Protein AF-A0A7G8IT21-F1 (afdb_monomer_lite)

pLDDT: mean 77.89, std 14.81, range [49.31, 96.19]

Foldseek 3Di:
DQPDDLVRVLVVCVVVVVPVCSDPVNPPPQDPVNVVVVCVVVVWDWDWDFDDDPNHRRDIDIDTD

Radius of gyration: 15.01 Å; chains: 1; bounding box: 33×18×35 Å

Structure (mmCIF, N/CA/C/O backbone):
data_AF-A0A7G8IT21-F1
#
_entry.id   AF-A0A7G8IT21-F1
#
loop_
_atom_site.group_PDB
_atom_site.id
_atom_site.type_symbol
_atom_site.label_atom_id
_atom_site.label_alt_id
_atom_site.label_comp_id
_atom_site.label_asym_id
_atom_site.label_entity_id
_atom_site.label_seq_id
_atom_site.pdbx_PDB_ins_code
_atom_site.Cartn_x
_atom_site.Cartn_y
_atom_site.Cartn_z
_atom_site.occupancy
_atom_site.B_iso_or_equiv
_atom_site.auth_seq_id
_atom_site.auth_comp_id
_atom_site.auth_asym_id
_atom_site.auth_atom_id
_atom_site.pdbx_PDB_model_num
ATOM 1 N N . MET A 1 1 ? -9.949 -9.783 2.909 1.00 50.41 1 MET A N 1
ATOM 2 C CA . MET A 1 1 ? -10.899 -8.887 3.611 1.00 50.41 1 MET A CA 1
ATOM 3 C C . MET A 1 1 ? -10.489 -7.429 3.394 1.00 50.41 1 MET A C 1
ATOM 5 O O . MET A 1 1 ? -10.004 -6.793 4.315 1.00 50.41 1 MET A O 1
ATOM 9 N N . HIS A 1 2 ? -10.632 -6.907 2.168 1.00 49.31 2 HIS A N 1
ATOM 10 C CA . HIS A 1 2 ? -10.189 -5.544 1.811 1.00 49.31 2 HIS A CA 1
ATOM 11 C C . HIS A 1 2 ? -11.323 -4.503 1.763 1.00 49.31 2 HIS A C 1
ATOM 13 O O . HIS A 1 2 ? -11.057 -3.317 1.624 1.00 49.31 2 HIS A O 1
ATOM 19 N N . TRP A 1 3 ? -12.578 -4.934 1.913 1.00 51.38 3 TRP A N 1
ATOM 20 C CA . TRP A 1 3 ? -13.764 -4.073 1.812 1.00 51.38 3 TRP A CA 1
ATOM 21 C C . TRP A 1 3 ? -14.332 -3.602 3.148 1.00 51.38 3 TRP A C 1
ATOM 23 O O . TRP A 1 3 ? -15.215 -2.751 3.173 1.00 51.38 3 TRP A O 1
ATOM 33 N N . LEU A 1 4 ? -13.854 -4.148 4.267 1.00 59.84 4 LEU A N 1
ATOM 34 C CA . LEU A 1 4 ? -14.400 -3.804 5.569 1.00 59.84 4 LEU A CA 1
ATOM 35 C C . LEU A 1 4 ? -13.623 -2.604 6.134 1.00 59.84 4 LEU A C 1
ATOM 37 O O . LEU A 1 4 ? -12.406 -2.714 6.316 1.00 59.84 4 LEU A O 1
ATOM 41 N N . PRO A 1 5 ? -14.285 -1.467 6.425 1.00 63.47 5 PRO A N 1
ATOM 42 C CA . PRO A 1 5 ? -13.644 -0.306 7.029 1.00 63.47 5 PRO A CA 1
ATOM 43 C C . PRO A 1 5 ? -12.814 -0.731 8.239 1.00 63.47 5 PRO A C 1
ATOM 45 O O . PRO A 1 5 ? -13.300 -1.485 9.086 1.00 63.47 5 PRO A O 1
ATOM 48 N N . LYS A 1 6 ? -11.566 -0.249 8.333 1.00 66.06 6 LYS A N 1
ATOM 49 C CA . LYS A 1 6 ? -10.572 -0.703 9.329 1.00 66.06 6 LYS A CA 1
ATOM 50 C C . LYS A 1 6 ? -11.146 -0.775 10.753 1.00 66.06 6 LYS A C 1
ATOM 52 O O . LYS A 1 6 ? -10.861 -1.708 11.498 1.00 66.06 6 LYS A O 1
ATOM 57 N N . ARG A 1 7 ? -12.028 0.162 11.117 1.00 66.06 7 ARG A N 1
ATOM 58 C CA . ARG A 1 7 ? -12.713 0.218 12.420 1.00 66.06 7 ARG A CA 1
ATOM 59 C C . ARG A 1 7 ? -13.674 -0.957 12.671 1.00 66.06 7 ARG A C 1
ATOM 61 O O . ARG A 1 7 ? -13.743 -1.468 13.790 1.00 66.06 7 ARG A O 1
ATOM 68 N N . ILE A 1 8 ? -14.387 -1.404 11.642 1.00 68.94 8 ILE A N 1
ATOM 69 C CA . ILE A 1 8 ? -15.358 -2.505 11.717 1.00 68.94 8 ILE A CA 1
ATOM 70 C C . ILE A 1 8 ? -14.615 -3.842 11.762 1.00 68.94 8 ILE A C 1
ATOM 72 O O . ILE A 1 8 ? -14.913 -4.676 12.614 1.00 68.94 8 ILE A O 1
ATOM 76 N N . PHE A 1 9 ? -13.576 -4.005 10.937 1.00 71.50 9 PHE A N 1
ATOM 77 C CA . PHE A 1 9 ? -12.734 -5.204 10.958 1.00 71.50 9 PHE A CA 1
ATOM 78 C C . PHE A 1 9 ? -12.050 -5.412 12.312 1.00 71.50 9 PHE A C 1
ATOM 80 O O . PHE A 1 9 ? -12.093 -6.505 12.873 1.00 71.50 9 PHE A O 1
ATOM 87 N N . ARG A 1 10 ? -11.526 -4.334 12.904 1.00 68.75 10 ARG A N 1
ATOM 88 C CA . ARG A 1 10 ? -10.965 -4.346 14.263 1.00 68.75 10 ARG A CA 1
ATOM 89 C C . ARG A 1 10 ? -11.990 -4.739 15.320 1.00 68.75 10 ARG A C 1
ATOM 91 O O . ARG A 1 10 ? -11.679 -5.516 16.219 1.00 68.75 10 ARG A O 1
ATOM 98 N N . THR A 1 11 ? -13.210 -4.213 15.216 1.00 71.81 11 THR A N 1
ATOM 99 C CA . THR A 1 11 ? -14.289 -4.555 16.151 1.00 71.81 11 THR A CA 1
ATOM 100 C C . THR A 1 11 ? -14.617 -6.043 16.072 1.00 71.81 11 THR A C 1
ATOM 102 O O . THR A 1 11 ? -14.675 -6.696 17.110 1.00 71.81 11 THR A O 1
ATOM 105 N N . TYR A 1 12 ? -14.706 -6.598 14.862 1.00 70.69 12 TYR A N 1
ATOM 106 C CA . TYR A 1 12 ? -14.944 -8.025 14.646 1.00 70.69 12 TYR A CA 1
ATOM 107 C C . TYR A 1 12 ? -13.805 -8.900 15.194 1.00 70.69 12 TYR A C 1
ATOM 109 O O . TYR A 1 12 ? -14.061 -9.828 15.956 1.00 70.69 12 TYR A O 1
ATOM 117 N N . LEU A 1 13 ? -12.543 -8.564 14.889 1.00 68.81 13 LEU A N 1
ATOM 118 C CA . LEU A 1 13 ? -11.355 -9.290 15.368 1.00 68.81 13 LEU A CA 1
ATOM 119 C C . LEU A 1 13 ? -11.231 -9.300 16.900 1.00 68.81 13 LEU A C 1
ATOM 121 O O . LEU A 1 13 ? -10.795 -10.292 17.487 1.00 68.81 13 LEU A O 1
ATOM 125 N N . ARG A 1 14 ? -11.637 -8.205 17.551 1.00 68.56 14 ARG A N 1
ATOM 126 C CA . ARG A 1 14 ? -11.653 -8.083 19.013 1.00 68.56 14 ARG A CA 1
ATOM 127 C C . ARG A 1 14 ? -12.763 -8.923 19.652 1.00 68.56 14 ARG A C 1
ATOM 129 O O . ARG A 1 14 ? -12.531 -9.484 20.718 1.00 68.56 14 ARG A O 1
ATOM 136 N N . ILE A 1 15 ? -13.923 -9.037 18.998 1.00 75.88 15 ILE A N 1
ATOM 137 C CA . ILE A 1 15 ? -15.053 -9.868 19.453 1.00 75.88 15 ILE A CA 1
ATOM 138 C C . ILE A 1 15 ? -14.701 -11.360 19.376 1.00 75.88 15 ILE A C 1
ATOM 140 O O . ILE A 1 15 ? -14.967 -12.095 20.319 1.00 75.88 15 ILE A O 1
ATOM 144 N N . ILE A 1 16 ? -14.022 -11.805 18.314 1.00 78.81 16 ILE A N 1
ATOM 145 C CA . ILE A 1 16 ? -13.607 -13.213 18.148 1.00 78.81 16 ILE A CA 1
ATOM 146 C C . ILE A 1 16 ? -12.329 -13.588 18.930 1.00 78.81 16 ILE A C 1
ATOM 148 O O . ILE A 1 16 ? -11.712 -14.615 18.657 1.00 78.81 16 ILE A O 1
ATOM 152 N N . GLY A 1 17 ? -11.876 -12.746 19.867 1.00 72.25 17 GLY A N 1
ATOM 153 C CA . GLY A 1 17 ? -10.734 -13.033 20.746 1.00 72.25 17 GLY A CA 1
ATOM 154 C C . GLY A 1 17 ? -9.350 -12.956 20.087 1.00 72.25 17 GLY A C 1
ATOM 155 O O . GLY A 1 17 ? -8.339 -13.141 20.764 1.00 72.25 17 GLY A O 1
ATOM 156 N N . LYS A 1 18 ? -9.254 -12.610 18.795 1.00 65.94 18 LYS A N 1
ATOM 157 C CA . LYS A 1 18 ? -7.984 -12.453 18.061 1.00 65.94 18 LYS A CA 1
ATOM 158 C C . LYS A 1 18 ? -7.348 -11.079 18.319 1.00 65.94 18 LYS A C 1
ATOM 160 O O . LYS A 1 18 ? -7.041 -10.338 17.386 1.00 65.94 18 LYS A O 1
ATOM 165 N N . LYS A 1 19 ? -7.112 -10.750 19.597 1.00 63.53 19 LYS A N 1
ATOM 166 C CA . LYS A 1 19 ? -6.552 -9.456 20.046 1.00 63.53 19 LYS A CA 1
ATOM 167 C C . LYS A 1 19 ? -5.226 -9.110 19.356 1.00 63.53 19 LYS A C 1
ATOM 169 O O . LYS A 1 19 ? -5.055 -7.971 18.934 1.00 63.53 19 LYS A O 1
ATOM 174 N N . PHE A 1 20 ? -4.354 -10.098 19.149 1.00 61.44 20 PHE A N 1
ATOM 175 C CA . PHE A 1 20 ? -3.067 -9.931 18.461 1.00 61.44 20 PHE A CA 1
ATOM 176 C C . PHE A 1 20 ? -3.209 -9.397 17.024 1.00 61.44 20 PHE A C 1
ATOM 178 O O . PHE A 1 20 ? -2.492 -8.488 16.624 1.00 61.44 20 PHE A O 1
ATOM 185 N N . TRP A 1 21 ? -4.189 -9.895 16.267 1.00 56.69 21 TRP A N 1
ATOM 186 C CA . TRP A 1 21 ? -4.445 -9.489 14.877 1.00 56.69 21 TRP A CA 1
ATOM 187 C C . TRP A 1 21 ? -5.228 -8.172 14.773 1.00 56.69 21 TRP A C 1
ATOM 189 O O . TRP A 1 21 ? -5.382 -7.622 13.688 1.00 56.69 21 TRP A O 1
ATOM 199 N N . SER A 1 22 ? -5.756 -7.680 15.899 1.00 60.22 22 SER A N 1
ATOM 200 C CA . SER A 1 22 ? -6.508 -6.423 15.984 1.00 60.22 22 SER A CA 1
ATOM 201 C C . SER A 1 22 ? -5.634 -5.193 16.267 1.00 60.22 22 SER A C 1
ATOM 203 O O . SER A 1 22 ? -6.148 -4.072 16.211 1.00 60.22 22 SER A O 1
ATOM 205 N N . LEU A 1 23 ? -4.347 -5.398 16.582 1.00 61.25 23 LEU A N 1
ATOM 206 C CA . LEU A 1 23 ? -3.375 -4.327 16.795 1.00 61.25 23 LEU A CA 1
ATOM 207 C C . LEU A 1 23 ? -2.985 -3.709 15.451 1.00 61.25 23 LEU A C 1
ATOM 209 O O . LEU A 1 23 ? -2.708 -4.413 14.482 1.00 61.25 23 LEU A O 1
ATOM 213 N N . GLU A 1 24 ? -2.992 -2.380 15.409 1.00 55.03 24 GLU A N 1
ATOM 214 C CA . GLU A 1 24 ? -2.731 -1.563 14.217 1.00 55.03 24 GLU A CA 1
ATOM 215 C C . GLU A 1 24 ? -1.344 -1.841 13.618 1.00 55.03 24 GLU A C 1
ATOM 217 O O . GLU A 1 24 ? -1.193 -1.861 12.403 1.00 55.03 24 GLU A O 1
ATOM 222 N N . GLU A 1 25 ? -0.389 -2.192 14.478 1.00 52.47 25 GLU A N 1
ATOM 223 C CA . GLU A 1 25 ? 0.993 -2.564 14.159 1.00 52.47 25 GLU A CA 1
ATOM 224 C C . GLU A 1 25 ? 1.108 -3.898 13.396 1.00 52.47 25 GLU A C 1
ATOM 226 O O . GLU A 1 25 ? 2.035 -4.091 12.618 1.00 52.47 25 GLU A O 1
ATOM 231 N N . ASN A 1 26 ? 0.151 -4.818 13.578 1.00 53.34 26 ASN A N 1
ATOM 232 C CA . ASN A 1 26 ? 0.154 -6.137 12.928 1.00 53.34 26 ASN A CA 1
ATOM 233 C C . ASN A 1 26 ? -0.613 -6.162 11.602 1.00 53.34 26 ASN A C 1
ATOM 235 O O . ASN A 1 26 ? -0.511 -7.118 10.830 1.00 53.34 26 ASN A O 1
ATOM 239 N N . LEU A 1 27 ? -1.379 -5.112 11.313 1.00 57.12 27 LEU A N 1
ATOM 240 C CA . LEU A 1 27 ? -1.926 -4.871 9.987 1.00 57.12 27 LEU A CA 1
ATOM 241 C C . LEU A 1 27 ? -0.844 -4.170 9.162 1.00 57.12 27 LEU A C 1
ATOM 243 O O . LEU A 1 27 ? -0.964 -2.987 8.861 1.00 57.12 27 LEU A O 1
ATOM 247 N N . ASN A 1 28 ? 0.189 -4.936 8.789 1.00 55.56 28 ASN A N 1
ATOM 248 C CA . ASN A 1 28 ? 1.235 -4.599 7.812 1.00 55.56 28 ASN A CA 1
ATOM 249 C C . ASN A 1 28 ? 0.635 -4.399 6.404 1.00 55.56 28 ASN A C 1
ATOM 251 O O . ASN A 1 28 ? 0.969 -5.080 5.435 1.00 55.56 28 ASN A O 1
ATOM 255 N N . ILE A 1 29 ? -0.334 -3.496 6.293 1.00 65.06 29 ILE A N 1
ATOM 256 C CA . ILE A 1 29 ? -0.938 -3.093 5.036 1.00 65.06 29 ILE A CA 1
ATOM 257 C C . ILE A 1 29 ? -0.025 -2.012 4.481 1.00 65.06 29 ILE A C 1
ATOM 259 O O . ILE A 1 29 ? -0.204 -0.835 4.786 1.00 65.06 29 ILE A O 1
ATOM 263 N N . LEU A 1 30 ? 0.947 -2.435 3.678 1.00 73.94 30 LEU A N 1
ATOM 264 C CA . LEU A 1 30 ? 1.733 -1.516 2.870 1.00 73.94 30 LEU A CA 1
ATOM 265 C C . LEU A 1 30 ? 0.785 -0.729 1.963 1.00 73.94 30 LEU A C 1
ATOM 267 O O . LEU A 1 30 ? -0.006 -1.295 1.203 1.00 73.94 30 LEU A O 1
ATOM 271 N N . SER A 1 31 ? 0.848 0.590 2.074 1.00 81.50 31 SER A N 1
ATOM 272 C CA . SER A 1 31 ? 0.174 1.493 1.157 1.00 81.50 31 SER A CA 1
ATOM 273 C C . SER A 1 31 ? 0.830 1.455 -0.222 1.00 81.50 31 SE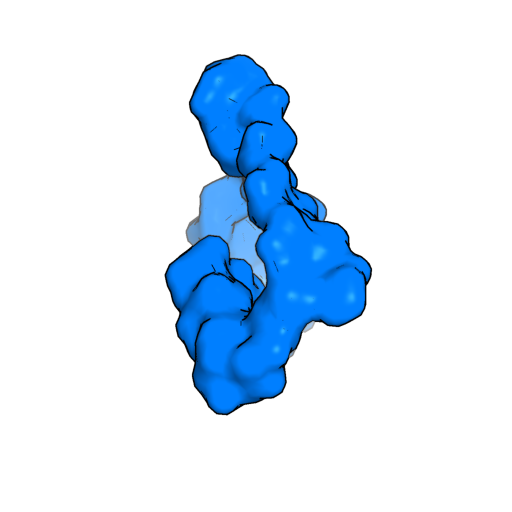R A C 1
ATOM 275 O O . SER A 1 31 ? 2.004 1.128 -0.382 1.00 81.50 31 SER A O 1
ATOM 277 N N . ASP A 1 32 ? 0.066 1.863 -1.231 1.00 87.06 32 ASP A N 1
ATOM 278 C CA . ASP A 1 32 ? 0.531 2.047 -2.609 1.00 87.06 32 ASP A CA 1
ATOM 279 C C . ASP A 1 32 ? 1.828 2.878 -2.692 1.00 87.06 32 ASP A C 1
ATOM 281 O O . ASP A 1 32 ? 2.730 2.576 -3.474 1.00 87.06 32 ASP A O 1
ATOM 285 N N . PHE A 1 33 ? 1.934 3.901 -1.838 1.00 88.06 33 PHE A N 1
ATOM 286 C CA . PHE A 1 33 ? 3.105 4.765 -1.721 1.00 88.06 33 PHE A CA 1
ATOM 287 C C . PHE A 1 33 ? 4.310 4.039 -1.114 1.00 88.06 33 PHE A C 1
ATOM 289 O O . PHE A 1 33 ? 5.413 4.133 -1.647 1.00 88.06 33 PHE A O 1
ATOM 296 N N . GLU A 1 34 ? 4.113 3.295 -0.024 1.00 89.88 34 GLU A N 1
ATOM 297 C CA . GLU A 1 34 ? 5.194 2.549 0.631 1.00 89.88 34 GLU A CA 1
ATOM 298 C C . GLU A 1 34 ? 5.750 1.447 -0.275 1.00 89.88 34 GLU A C 1
ATOM 300 O O . GLU A 1 34 ? 6.966 1.269 -0.331 1.00 89.88 34 GLU A O 1
ATOM 305 N N . ILE A 1 35 ? 4.888 0.767 -1.041 1.00 90.44 35 ILE A N 1
ATOM 306 C CA . ILE A 1 35 ? 5.323 -0.228 -2.030 1.00 90.44 35 ILE A CA 1
ATOM 307 C C . ILE A 1 35 ? 6.170 0.439 -3.115 1.00 90.44 35 ILE A C 1
ATOM 309 O O . ILE A 1 35 ? 7.269 -0.030 -3.394 1.00 90.44 35 ILE A O 1
ATOM 313 N N . VAL A 1 36 ? 5.697 1.543 -3.704 1.00 92.94 36 VAL A N 1
ATOM 314 C CA . VAL A 1 36 ? 6.448 2.272 -4.743 1.00 92.94 36 VAL A CA 1
ATOM 315 C C . VAL A 1 36 ? 7.805 2.731 -4.216 1.00 92.94 36 VAL A C 1
ATOM 317 O O . VAL A 1 36 ? 8.825 2.449 -4.837 1.00 92.94 36 VAL A O 1
ATOM 320 N N . LYS A 1 37 ? 7.830 3.346 -3.030 1.00 94.06 37 LYS A N 1
ATOM 321 C CA . LYS A 1 37 ? 9.064 3.812 -2.394 1.00 94.06 37 LYS A CA 1
ATOM 322 C C . LYS A 1 37 ? 10.067 2.674 -2.191 1.00 94.06 37 LYS A C 1
ATOM 324 O O . LYS A 1 37 ? 11.252 2.863 -2.440 1.00 94.06 37 LYS A O 1
ATOM 329 N N . MET A 1 38 ? 9.595 1.504 -1.759 1.00 93.25 38 MET A N 1
ATOM 330 C CA . MET A 1 38 ? 10.436 0.323 -1.557 1.00 93.25 38 MET A CA 1
ATOM 331 C C . MET A 1 38 ? 10.964 -0.251 -2.880 1.00 93.25 38 MET A C 1
ATOM 333 O O . MET A 1 38 ? 12.115 -0.674 -2.946 1.00 93.25 38 MET A O 1
ATOM 337 N N . LEU A 1 39 ? 10.152 -0.278 -3.938 1.00 94.12 39 LEU A N 1
ATOM 338 C CA . LEU A 1 39 ? 10.586 -0.769 -5.250 1.00 94.12 39 LEU A CA 1
ATOM 339 C C . LEU A 1 39 ? 11.632 0.163 -5.874 1.00 94.12 39 LEU A C 1
ATOM 341 O O . LEU A 1 39 ? 12.670 -0.301 -6.343 1.00 94.12 39 LEU A O 1
ATOM 345 N N . GLU A 1 40 ? 11.400 1.473 -5.805 1.00 93.75 40 GLU A N 1
ATOM 346 C CA . GLU A 1 40 ? 12.317 2.488 -6.328 1.00 93.75 40 GLU A CA 1
ATOM 347 C C . GLU A 1 40 ? 13.633 2.534 -5.547 1.00 93.75 40 GLU A C 1
ATOM 349 O O . GLU A 1 40 ? 14.699 2.569 -6.159 1.00 93.75 40 GLU A O 1
ATOM 354 N N . SER A 1 41 ? 13.595 2.441 -4.210 1.00 96.19 41 SER A N 1
ATOM 355 C CA . SER A 1 41 ? 14.818 2.427 -3.392 1.00 96.19 41 SER A CA 1
ATOM 356 C C . SER A 1 41 ? 15.733 1.241 -3.696 1.00 96.19 41 SER A C 1
ATOM 358 O O . SER A 1 41 ? 16.932 1.311 -3.445 1.00 96.19 41 SER A O 1
ATOM 360 N N . ASN A 1 42 ? 15.173 0.154 -4.228 1.00 94.94 42 ASN A N 1
ATOM 361 C CA . ASN A 1 42 ? 15.909 -1.045 -4.615 1.00 94.94 42 ASN A CA 1
ATOM 362 C C . ASN A 1 42 ? 16.142 -1.136 -6.133 1.00 94.94 42 ASN A C 1
ATOM 364 O O . ASN A 1 42 ? 16.619 -2.163 -6.606 1.00 94.94 42 ASN A O 1
ATOM 368 N N . SER A 1 43 ? 15.820 -0.083 -6.899 1.00 94.88 43 SER A N 1
ATOM 369 C CA . SER A 1 43 ? 15.937 -0.053 -8.368 1.00 94.88 43 SER A CA 1
ATOM 370 C C . SER A 1 43 ? 15.247 -1.238 -9.064 1.00 94.88 43 SER A C 1
ATOM 372 O O . SER A 1 43 ? 15.720 -1.737 -10.084 1.00 94.88 43 SER A O 1
ATOM 374 N N . ILE A 1 44 ? 14.130 -1.710 -8.503 1.00 95.12 44 ILE A N 1
ATOM 375 C CA . ILE A 1 44 ? 13.366 -2.829 -9.057 1.00 95.12 44 ILE A CA 1
ATOM 376 C C . ILE A 1 44 ? 12.473 -2.295 -10.171 1.00 95.12 44 ILE A C 1
ATOM 378 O O . ILE A 1 44 ? 11.661 -1.398 -9.945 1.00 95.12 44 ILE A O 1
ATOM 382 N N . ASN A 1 45 ? 12.573 -2.877 -11.364 1.00 94.69 45 ASN A N 1
ATOM 383 C CA . ASN A 1 45 ? 11.657 -2.557 -12.448 1.00 94.69 45 ASN A CA 1
ATOM 384 C C . ASN A 1 45 ? 10.286 -3.167 -12.161 1.00 94.69 45 ASN A C 1
ATOM 386 O O . ASN A 1 45 ? 10.156 -4.359 -11.878 1.00 94.69 45 A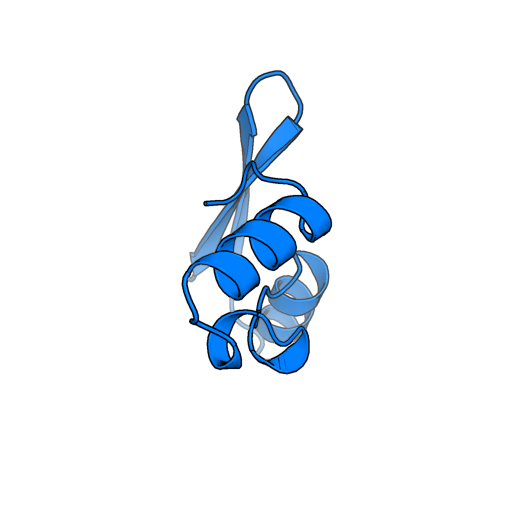SN A O 1
ATOM 390 N N . TYR A 1 46 ? 9.239 -2.352 -12.256 1.00 95.06 46 TYR A N 1
ATOM 391 C CA . TYR A 1 46 ? 7.883 -2.812 -11.998 1.00 95.06 46 TYR A CA 1
ATOM 392 C C . TYR A 1 46 ? 6.872 -2.195 -12.957 1.00 95.06 46 TYR A C 1
ATOM 394 O O . TYR A 1 46 ? 7.050 -1.109 -13.502 1.00 95.06 46 TYR A O 1
ATOM 402 N N . THR A 1 47 ? 5.764 -2.901 -13.149 1.00 95.44 47 THR A N 1
ATOM 403 C CA . THR A 1 47 ? 4.547 -2.353 -13.743 1.00 95.44 47 THR A CA 1
ATOM 404 C C . THR A 1 47 ? 3.437 -2.405 -12.711 1.00 95.44 47 THR A C 1
ATOM 406 O O . THR A 1 47 ? 3.240 -3.424 -12.051 1.00 95.44 47 THR A O 1
ATOM 409 N N . LYS A 1 48 ? 2.709 -1.302 -12.569 1.00 93.25 48 LYS A N 1
ATOM 410 C CA . LYS A 1 48 ? 1.673 -1.131 -11.557 1.00 93.25 48 LYS A CA 1
ATOM 411 C C . LYS A 1 48 ? 0.298 -1.025 -12.205 1.00 93.25 48 LYS A C 1
ATOM 413 O O . LYS A 1 48 ? 0.111 -0.257 -13.144 1.00 93.25 48 LYS A O 1
ATOM 418 N N . TYR A 1 49 ? -0.668 -1.743 -11.643 1.00 93.00 49 TYR A N 1
ATOM 419 C CA . TYR A 1 49 ? -2.065 -1.736 -12.058 1.00 93.00 49 TYR A CA 1
ATOM 420 C C . TYR A 1 49 ? -2.986 -1.535 -10.857 1.00 93.00 49 TYR A C 1
ATOM 422 O O . TYR A 1 49 ? -2.801 -2.123 -9.790 1.00 93.00 49 TYR A O 1
ATOM 430 N N . HIS A 1 50 ? -4.023 -0.725 -11.049 1.00 90.75 50 HIS A N 1
ATOM 431 C CA . HIS A 1 50 ? -5.095 -0.542 -10.074 1.00 90.75 50 HIS A CA 1
ATOM 432 C C . HIS A 1 50 ? -6.348 -1.242 -10.579 1.00 90.75 50 HIS A C 1
ATOM 434 O O . HIS A 1 50 ? -7.006 -0.765 -11.503 1.00 90.75 50 HIS A O 1
ATOM 440 N N . VAL A 1 51 ? -6.693 -2.367 -9.958 1.00 89.88 51 VAL A N 1
ATOM 441 C CA . VAL A 1 51 ? -7.942 -3.067 -10.259 1.00 89.88 51 VAL A CA 1
ATOM 442 C C . VAL A 1 51 ? -9.062 -2.350 -9.524 1.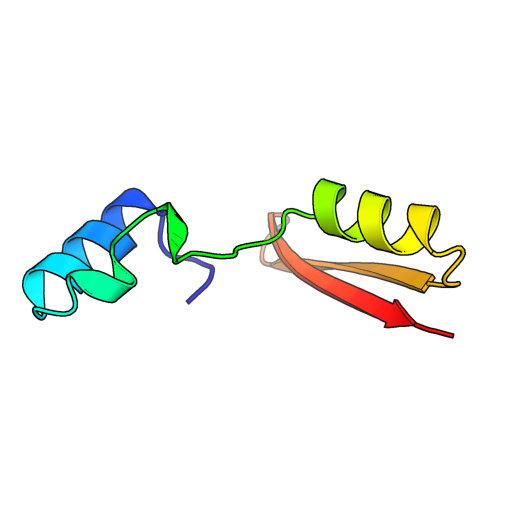00 89.88 51 VAL A C 1
ATOM 4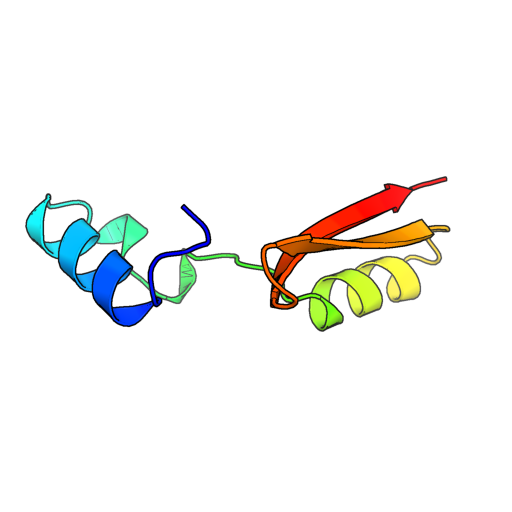44 O O . VAL A 1 51 ? -9.057 -2.265 -8.293 1.00 89.88 51 VAL A O 1
ATOM 447 N N . ARG A 1 52 ? -10.020 -1.816 -10.282 1.00 89.25 52 ARG A N 1
ATOM 448 C CA . ARG A 1 52 ? -11.140 -1.040 -9.748 1.00 89.25 52 ARG A CA 1
ATOM 449 C C . ARG A 1 52 ? -12.415 -1.873 -9.728 1.00 89.25 52 ARG A C 1
ATOM 451 O O . ARG A 1 52 ? -12.715 -2.569 -10.690 1.00 89.25 52 ARG A O 1
ATOM 458 N N . LEU A 1 53 ? -13.178 -1.749 -8.650 1.00 79.94 53 LEU A N 1
ATOM 459 C CA . LEU A 1 53 ? -14.528 -2.279 -8.512 1.00 79.94 53 LEU A CA 1
ATOM 460 C C . LEU A 1 53 ? -15.464 -1.100 -8.242 1.00 79.94 53 LEU A C 1
ATOM 462 O O . LEU A 1 53 ? -15.267 -0.369 -7.274 1.00 79.94 53 LEU A O 1
ATOM 466 N N . LEU A 1 54 ? -16.445 -0.887 -9.126 1.00 88.88 54 LEU A N 1
ATOM 467 C CA . LEU A 1 54 ? -17.369 0.259 -9.067 1.00 88.88 54 LEU A CA 1
ATOM 468 C C . LEU A 1 54 ? -16.643 1.619 -8.970 1.00 88.88 54 LEU A C 1
ATOM 470 O O . LEU A 1 54 ? -17.042 2.508 -8.225 1.00 88.88 54 LEU A O 1
ATOM 474 N N . GLY A 1 55 ? -15.525 1.767 -9.689 1.00 85.12 55 GLY A N 1
ATOM 475 C CA . GLY A 1 55 ? -14.707 2.988 -9.697 1.00 85.12 55 GLY A CA 1
ATOM 476 C C . GLY A 1 55 ? -13.744 3.136 -8.512 1.00 85.12 55 GLY A C 1
ATOM 477 O O . GLY A 1 55 ? -12.794 3.915 -8.605 1.00 85.12 55 GLY A O 1
ATOM 478 N N . ILE A 1 56 ? -13.915 2.343 -7.452 1.00 80.50 56 ILE A N 1
ATOM 479 C CA . ILE A 1 56 ? -13.050 2.330 -6.269 1.00 80.50 56 ILE A CA 1
ATOM 480 C C . ILE A 1 56 ? -11.909 1.338 -6.497 1.00 80.50 56 ILE A C 1
ATOM 482 O O . ILE A 1 56 ? -12.137 0.210 -6.933 1.00 80.50 56 ILE A O 1
ATOM 486 N N . VAL A 1 57 ? -10.669 1.734 -6.202 1.00 83.56 57 VAL A N 1
ATOM 487 C CA . VAL A 1 57 ? -9.523 0.814 -6.269 1.00 83.56 57 VAL A CA 1
ATOM 488 C C . VAL A 1 57 ? -9.724 -0.297 -5.238 1.00 83.56 57 VAL A C 1
ATOM 490 O O . VAL A 1 57 ? -9.763 -0.044 -4.038 1.00 83.56 57 VAL A O 1
ATOM 493 N N . SER A 1 58 ? -9.881 -1.528 -5.722 1.00 81.38 58 SER A N 1
ATOM 494 C CA . SER A 1 58 ? -10.102 -2.716 -4.898 1.00 81.38 58 SER A CA 1
ATOM 495 C C . SER A 1 58 ? -8.829 -3.528 -4.704 1.00 81.38 58 SER A C 1
ATOM 497 O O . SER A 1 58 ? -8.705 -4.187 -3.676 1.00 81.38 58 SER A O 1
ATOM 499 N N . ASN A 1 59 ? -7.913 -3.525 -5.680 1.00 87.00 59 ASN A N 1
ATOM 500 C CA . ASN A 1 59 ? -6.630 -4.216 -5.566 1.00 87.00 59 ASN A CA 1
ATOM 501 C C . ASN A 1 59 ? -5.512 -3.400 -6.218 1.00 87.00 59 ASN A C 1
ATOM 503 O O . ASN A 1 59 ? -5.699 -2.792 -7.276 1.00 87.00 59 ASN A O 1
ATOM 507 N N . LEU A 1 60 ? -4.341 -3.447 -5.591 1.00 90.19 60 LEU A N 1
ATOM 508 C CA . LEU A 1 60 ? -3.083 -2.961 -6.140 1.00 90.19 60 LEU A CA 1
ATOM 509 C C . LEU A 1 60 ? -2.316 -4.173 -6.668 1.00 90.19 60 LEU A C 1
ATOM 511 O O . LEU A 1 60 ? -2.086 -5.122 -5.922 1.00 90.19 60 LEU A O 1
ATOM 515 N N . VAL A 1 61 ? -1.952 -4.163 -7.947 1.00 90.88 61 VAL A N 1
ATOM 516 C CA . VAL A 1 61 ? -1.209 -5.256 -8.583 1.00 90.88 61 VAL A CA 1
ATOM 517 C C . VAL A 1 61 ? 0.112 -4.70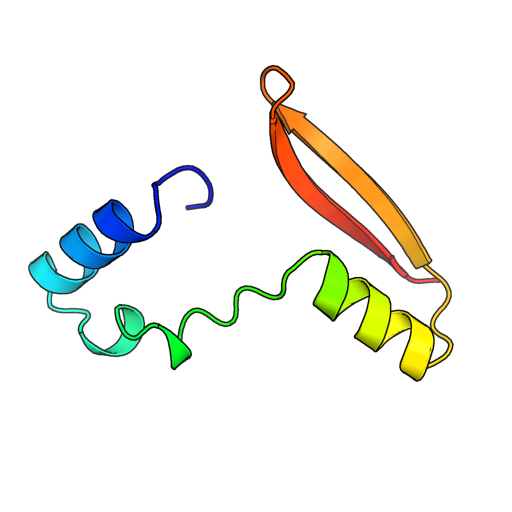7 -9.093 1.00 90.88 61 VAL A C 1
ATOM 519 O O . VAL A 1 61 ? 0.134 -3.749 -9.863 1.00 90.88 61 VAL A O 1
ATOM 522 N N . TYR A 1 62 ? 1.206 -5.336 -8.677 1.00 92.88 62 TYR A N 1
ATOM 523 C CA . TYR A 1 62 ? 2.557 -5.013 -9.116 1.00 92.88 62 TYR A CA 1
ATOM 524 C C . TYR A 1 62 ? 3.153 -6.237 -9.805 1.00 92.88 62 TYR A C 1
ATOM 526 O O . TYR A 1 62 ? 3.128 -7.334 -9.252 1.00 92.88 62 TYR A O 1
ATOM 534 N N . ILE A 1 63 ? 3.678 -6.047 -11.012 1.00 94.00 63 ILE A N 1
ATOM 535 C CA . ILE A 1 63 ? 4.412 -7.067 -11.762 1.00 94.00 63 ILE A CA 1
ATOM 536 C C . ILE A 1 63 ? 5.873 -6.639 -11.780 1.00 9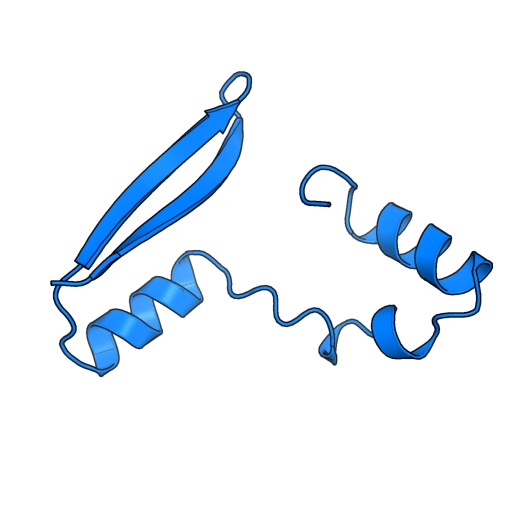4.00 63 ILE A C 1
ATOM 538 O O . ILE A 1 63 ? 6.193 -5.605 -12.367 1.00 94.00 63 ILE A O 1
ATOM 542 N N . LEU A 1 64 ? 6.731 -7.409 -11.117 1.00 93.38 64 LEU A N 1
ATOM 543 C CA . LEU A 1 64 ? 8.174 -7.170 -11.074 1.00 93.38 64 LEU A CA 1
ATOM 544 C C . LEU A 1 64 ? 8.835 -7.763 -12.326 1.00 93.38 64 LEU A C 1
ATOM 546 O O . LEU A 1 64 ? 8.356 -8.775 -12.844 1.00 93.38 64 LEU A O 1
ATOM 550 N N . ARG A 1 65 ? 9.899 -7.127 -12.816 1.00 83.25 65 ARG A N 1
ATOM 551 C CA . ARG A 1 65 ? 10.684 -7.572 -13.974 1.00 83.25 65 ARG A CA 1
ATOM 552 C C . ARG A 1 65 ? 12.168 -7.590 -13.658 1.00 83.25 65 ARG A C 1
ATOM 554 O O . ARG A 1 65 ? 12.622 -6.647 -12.975 1.00 83.25 65 ARG A O 1
#

Secondary structure (DSSP, 8-state):
--SS-HHHHHHHHHHTT-GGGGSGGG-----HHHHHHHHHHTT--EEEEEEEETTEEEEEEEEE-

Sequence (65 aa):
MHWLPKRIFRTYLRIIGKKFWSLEENLNILSDFEIVKMLESNSINYTKYHVRLLGIVSNLVYILR